Protein AF-A0A2I1HE39-F1 (afdb_monomer)

Mean predicted aligned error: 11.59 Å

Radius of gyration: 15.13 Å; Cα contacts (8 Å, |Δi|>4): 169; chains: 1; bounding box: 44×33×32 Å

pLDDT: mean 70.25, std 18.82, range [33.91, 95.12]

Secondary structure (DSSP, 8-state):
-PPP-EEEEEESSGGGHHHHHHHHHT-S---EEEEEE-S---HHHHHHHHHHHHTTTTT--EEEESS--SSSHHHH-TT--EEEE--TTS---SSS----------B--S-HHHHHHHHIIIIIS---

Solvent-accessible surface area (backbone atoms only — not comparable to full-atom values): 7943 Å² total; per-residue (Å²): 132,84,78,53,48,65,48,78,46,75,47,88,58,85,83,54,53,65,61,52,38,53,53,54,62,71,38,89,51,38,33,36,40,36,45,42,62,86,60,92,70,58,67,72,57,47,50,52,46,47,60,40,47,53,78,30,13,82,46,25,29,33,42,35,29,39,60,85,75,86,60,78,53,69,71,51,27,77,48,55,62,40,44,41,59,49,64,86,72,82,74,79,83,88,69,89,89,82,92,79,88,84,68,89,53,78,55,73,71,98,60,58,63,62,55,51,51,49,54,42,69,72,70,74,67,78,88,124

Nearest PDB structures (foldseek):
  6mzg-assembly1_B  TM=3.583E-01  e=8.469E+00  Sus scrofa

Sequence (128 aa):
MKSIKELEVVFERYNNCGIVNDLIKNQKNLFNVCLFDFYKRHEWLNNIIENSLIKHANTVQYFKTIKPPVINLLSSFVNLRVLELELNGLIENTSGSLIDISMKSILRNSNISELEELLIRCQYLNEL

Foldseek 3Di:
DDADQADADADPDDPCLVVLLVNLQPHPEHAHYAYHYPDPDDLVSLVSNLVSCLVRLDRHQHYEYQDDRQDPSQVSNPNHQWYFHNPPPPDPDPDDDDPDDDDRDRPRDDCVPVVVVVVVVVPPHPPD

Structure (mmCIF, N/CA/C/O backbone):
data_AF-A0A2I1HE39-F1
#
_entry.id   AF-A0A2I1HE39-F1
#
loop_
_atom_site.group_PDB
_atom_site.id
_atom_site.type_symbol
_atom_site.label_atom_id
_atom_site.label_alt_id
_atom_site.label_comp_id
_atom_site.label_asym_id
_atom_site.label_entity_id
_atom_site.label_seq_id
_atom_site.pdbx_PDB_ins_code
_atom_site.Cartn_x
_atom_site.Cartn_y
_atom_site.Cartn_z
_atom_site.occupancy
_atom_site.B_iso_or_equiv
_atom_site.auth_seq_id
_atom_site.auth_comp_id
_atom_site.auth_asym_id
_atom_site.auth_atom_id
_atom_site.pdbx_PDB_model_num
ATOM 1 N N . MET A 1 1 ? -20.648 9.109 -1.172 1.00 59.19 1 MET A N 1
ATOM 2 C CA . MET A 1 1 ? -19.919 8.035 -1.885 1.00 59.19 1 MET A CA 1
ATOM 3 C C . MET A 1 1 ? -19.828 6.830 -0.956 1.00 59.19 1 MET A C 1
ATOM 5 O O . MET A 1 1 ? -19.599 7.041 0.229 1.00 59.19 1 MET A O 1
ATOM 9 N N . LYS A 1 2 ? -20.083 5.600 -1.424 1.00 72.50 2 LYS A N 1
ATOM 10 C CA . LYS A 1 2 ? -19.869 4.405 -0.585 1.00 72.50 2 LYS A CA 1
ATOM 11 C C . LYS A 1 2 ? -18.366 4.246 -0.333 1.00 72.50 2 LYS A C 1
ATOM 13 O O . LYS A 1 2 ? -17.586 4.431 -1.260 1.00 72.50 2 LYS A O 1
ATOM 18 N N . SER A 1 3 ? -17.981 3.937 0.906 1.00 81.56 3 SER A N 1
ATOM 19 C CA . SER A 1 3 ? -16.577 3.681 1.249 1.00 81.56 3 SER A CA 1
ATOM 20 C C . SER A 1 3 ? -16.126 2.396 0.571 1.00 81.56 3 SER A C 1
ATOM 22 O O . SER A 1 3 ? -16.722 1.341 0.791 1.00 81.56 3 SER A O 1
ATOM 24 N N . ILE A 1 4 ? -15.062 2.493 -0.211 1.00 88.25 4 ILE A N 1
ATOM 25 C CA . ILE A 1 4 ? -14.350 1.345 -0.756 1.00 88.25 4 ILE A CA 1
ATOM 26 C C . ILE A 1 4 ? -13.394 0.870 0.334 1.00 88.25 4 ILE A C 1
ATOM 28 O O . ILE A 1 4 ? -12.677 1.677 0.916 1.00 88.25 4 ILE A O 1
ATOM 32 N N . LYS A 1 5 ? -13.438 -0.422 0.661 1.00 90.69 5 LYS A N 1
ATOM 33 C CA . LYS A 1 5 ? -12.536 -1.052 1.642 1.00 90.69 5 LYS A CA 1
ATOM 34 C C . LYS A 1 5 ? -11.428 -1.861 0.975 1.00 90.69 5 LYS A C 1
ATOM 36 O O . LYS A 1 5 ? -10.377 -2.071 1.578 1.00 90.69 5 LYS A O 1
ATOM 41 N N . GLU A 1 6 ? -11.690 -2.298 -0.249 1.00 94.00 6 GLU A N 1
ATOM 42 C CA . GLU A 1 6 ? -10.839 -3.163 -1.050 1.00 94.00 6 GLU A CA 1
ATOM 43 C C . GLU A 1 6 ? -10.648 -2.489 -2.399 1.00 94.00 6 GLU A C 1
ATOM 45 O O . GLU A 1 6 ? -11.624 -2.139 -3.064 1.00 94.00 6 GLU A O 1
ATOM 50 N N . LEU A 1 7 ? -9.396 -2.242 -2.756 1.00 93.00 7 LEU A N 1
ATOM 51 C CA . LEU A 1 7 ? -9.027 -1.524 -3.958 1.00 93.00 7 LEU A CA 1
ATOM 52 C C . LEU A 1 7 ? -8.105 -2.403 -4.793 1.00 93.00 7 LEU A C 1
ATOM 54 O O . LEU A 1 7 ? -6.971 -2.662 -4.404 1.00 93.00 7 LEU A O 1
ATOM 58 N N . GLU A 1 8 ? -8.583 -2.799 -5.963 1.00 92.62 8 GLU A N 1
ATOM 59 C CA . GLU A 1 8 ? -7.766 -3.421 -6.995 1.00 92.62 8 GLU A CA 1
ATOM 60 C C . GLU A 1 8 ? -7.648 -2.461 -8.172 1.00 92.62 8 GLU A C 1
ATOM 62 O O . GLU A 1 8 ? -8.650 -1.969 -8.694 1.00 92.62 8 GLU A O 1
ATOM 67 N N . VAL A 1 9 ? -6.412 -2.152 -8.557 1.00 88.00 9 VAL A N 1
ATOM 68 C CA . VAL A 1 9 ? -6.125 -1.238 -9.659 1.00 88.00 9 VAL A CA 1
ATOM 69 C C . VAL A 1 9 ? -5.219 -1.927 -10.652 1.00 88.00 9 VAL A C 1
ATOM 71 O O . VAL A 1 9 ? -4.101 -2.314 -10.317 1.00 88.00 9 VAL A O 1
ATOM 74 N N . VAL A 1 10 ? -5.689 -1.990 -11.894 1.00 85.19 10 VAL A N 1
ATOM 75 C CA . VAL A 1 10 ? -4.906 -2.431 -13.042 1.00 85.19 10 VAL A CA 1
ATOM 76 C C . VAL A 1 10 ? -4.581 -1.215 -13.905 1.00 85.19 10 VAL A C 1
ATOM 78 O O . VAL A 1 10 ? -5.463 -0.572 -14.476 1.00 85.19 10 VAL A O 1
ATOM 81 N N . PHE A 1 11 ? -3.302 -0.861 -13.972 1.00 78.00 11 PHE A N 1
ATOM 82 C CA . PHE A 1 11 ? -2.801 0.214 -14.816 1.00 78.00 11 PHE A CA 1
ATOM 83 C C . PHE A 1 11 ? -2.510 -0.326 -16.216 1.00 78.00 11 PHE A C 1
ATOM 85 O O . PHE A 1 11 ? -1.441 -0.868 -16.482 1.00 78.00 11 PHE A O 1
ATOM 92 N N . GLU A 1 12 ? -3.471 -0.142 -17.123 1.00 71.06 12 GLU A N 1
ATOM 93 C CA . GLU A 1 12 ? -3.298 -0.473 -18.544 1.00 71.06 12 GLU A CA 1
ATOM 94 C C . GLU A 1 12 ? -2.640 0.661 -19.352 1.00 71.06 12 GLU A C 1
ATOM 96 O O . GLU A 1 12 ? -2.101 0.422 -20.426 1.00 71.06 12 GLU A O 1
ATOM 101 N N . ARG A 1 13 ? -2.706 1.917 -18.878 1.00 66.06 13 ARG A N 1
ATOM 102 C CA . ARG A 1 13 ? -2.085 3.105 -19.505 1.00 66.06 13 ARG A CA 1
ATOM 103 C C . ARG A 1 13 ? -1.785 4.192 -18.466 1.00 66.06 13 ARG A C 1
ATOM 105 O O . ARG A 1 13 ? -2.438 4.264 -17.425 1.00 66.06 13 ARG A O 1
ATOM 112 N N . TYR A 1 14 ? -0.859 5.099 -18.792 1.00 60.72 14 TYR A N 1
ATOM 113 C CA . TYR A 1 14 ? -0.378 6.175 -17.905 1.00 60.72 14 TYR A CA 1
ATOM 114 C C . TYR A 1 14 ? -1.455 7.171 -17.425 1.00 60.72 14 TYR A C 1
ATOM 116 O O . TYR A 1 14 ? -1.283 7.803 -16.385 1.00 60.72 14 TYR A O 1
ATOM 124 N N . ASN A 1 15 ? -2.576 7.306 -18.137 1.00 63.03 15 ASN A N 1
ATOM 125 C CA . ASN A 1 15 ? -3.494 8.441 -17.962 1.00 63.03 15 ASN A CA 1
ATOM 126 C C . ASN A 1 15 ? -4.497 8.285 -16.806 1.00 63.03 15 ASN A C 1
ATOM 128 O O . ASN A 1 15 ? -5.178 9.243 -16.450 1.00 63.03 15 ASN A O 1
ATOM 132 N 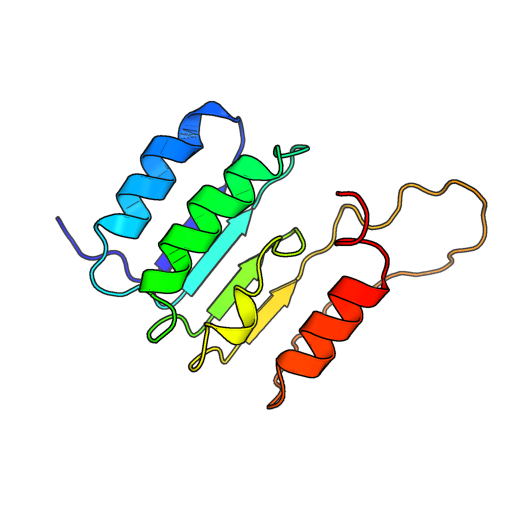N . ASN A 1 16 ? -4.585 7.103 -16.194 1.00 71.75 16 ASN A N 1
ATOM 133 C CA . ASN A 1 16 ? -5.592 6.826 -15.164 1.00 71.75 16 ASN A CA 1
ATOM 134 C C . ASN A 1 16 ? -5.092 7.119 -13.737 1.00 71.75 16 ASN A C 1
ATOM 136 O O . ASN A 1 16 ? -5.828 6.941 -12.767 1.00 71.75 16 ASN A O 1
ATOM 140 N N . CYS A 1 17 ? -3.851 7.588 -13.584 1.00 75.19 17 CYS A N 1
ATOM 141 C CA . CYS A 1 17 ? -3.221 7.788 -12.279 1.00 75.19 17 CYS A CA 1
ATOM 142 C C . CYS A 1 17 ? -3.876 8.886 -11.436 1.00 75.19 17 CYS A C 1
ATOM 144 O O . CYS A 1 17 ? -4.002 8.712 -10.227 1.00 75.19 17 CYS A O 1
ATOM 146 N N . GLY A 1 18 ? -4.343 9.974 -12.059 1.00 83.19 18 GLY A N 1
ATOM 147 C CA . GLY A 1 18 ? -5.040 11.055 -11.358 1.00 83.19 18 GLY A CA 1
ATOM 148 C C . GLY A 1 18 ? -6.326 10.559 -10.702 1.00 83.19 18 GLY A C 1
ATOM 149 O O . GLY A 1 18 ? -6.543 10.772 -9.514 1.00 83.19 18 GLY A O 1
ATOM 150 N N 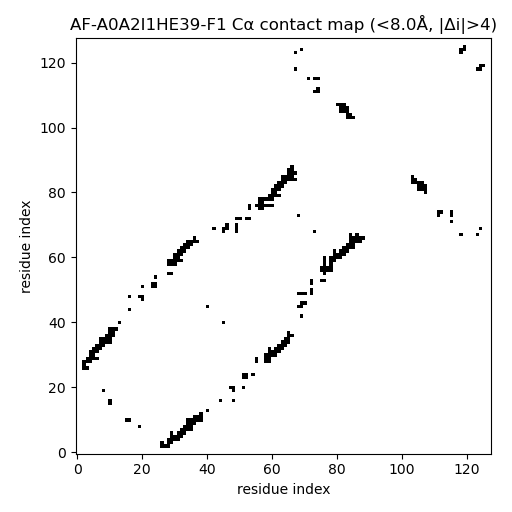. ILE A 1 19 ? -7.113 9.780 -11.446 1.00 87.25 19 ILE A N 1
ATOM 151 C CA . ILE A 1 19 ? -8.369 9.200 -10.961 1.00 87.25 19 ILE A CA 1
ATOM 152 C C . ILE A 1 19 ? -8.104 8.233 -9.804 1.00 87.25 19 ILE A C 1
ATOM 154 O O . ILE A 1 19 ? -8.779 8.304 -8.781 1.00 87.25 19 ILE A O 1
ATOM 158 N N . VAL A 1 20 ? -7.103 7.355 -9.931 1.00 88.25 20 VAL A N 1
ATOM 159 C CA . VAL A 1 20 ? -6.749 6.404 -8.863 1.00 88.25 20 VAL A CA 1
ATOM 160 C C . VAL A 1 20 ? -6.242 7.135 -7.619 1.00 88.25 20 VAL A C 1
ATOM 162 O O . VAL A 1 20 ? -6.652 6.816 -6.505 1.00 88.25 20 VAL A O 1
ATOM 165 N N . ASN A 1 21 ? -5.389 8.143 -7.795 1.00 89.94 21 ASN A N 1
ATOM 166 C CA . ASN A 1 21 ? -4.909 8.990 -6.710 1.00 89.94 21 ASN A CA 1
ATOM 167 C C . ASN A 1 21 ? -6.074 9.643 -5.952 1.00 89.94 21 ASN A C 1
ATOM 169 O O . ASN A 1 21 ? -6.124 9.598 -4.722 1.00 89.94 21 ASN A O 1
ATOM 173 N N . ASP A 1 22 ? -7.018 10.233 -6.678 1.00 90.62 22 ASP A N 1
ATOM 174 C CA . ASP A 1 22 ? -8.168 10.909 -6.083 1.00 90.62 22 ASP A CA 1
ATOM 175 C C . ASP A 1 22 ? -9.116 9.908 -5.422 1.00 90.62 22 ASP A C 1
ATOM 177 O O . ASP A 1 22 ? -9.647 10.177 -4.343 1.00 90.62 22 ASP A O 1
ATOM 181 N N . LEU A 1 23 ? -9.269 8.717 -6.001 1.00 90.81 23 LEU A N 1
ATOM 182 C CA . LEU A 1 23 ? -10.030 7.630 -5.401 1.00 90.81 23 LEU A CA 1
ATOM 183 C C . LEU A 1 23 ? -9.449 7.232 -4.041 1.00 90.81 23 LEU A C 1
ATOM 185 O O . LEU A 1 23 ? -10.202 7.176 -3.070 1.00 90.81 23 LEU A O 1
ATOM 189 N N . ILE A 1 24 ? -8.132 7.009 -3.965 1.00 92.44 24 ILE A N 1
ATOM 190 C CA . ILE A 1 24 ? -7.417 6.655 -2.729 1.00 92.44 24 ILE A CA 1
ATOM 191 C C . ILE A 1 24 ? -7.546 7.778 -1.698 1.00 92.44 24 ILE A C 1
ATOM 193 O O . ILE A 1 24 ? -7.913 7.521 -0.552 1.00 92.44 24 ILE A O 1
ATOM 197 N N . LYS A 1 25 ? -7.290 9.033 -2.091 1.00 91.56 25 LYS A N 1
ATOM 198 C CA . LYS A 1 25 ? -7.347 10.194 -1.185 1.00 91.56 25 LYS A CA 1
ATOM 199 C C . LYS A 1 25 ? -8.721 10.398 -0.554 1.00 91.56 25 LYS A C 1
ATOM 201 O O . LYS A 1 25 ? -8.794 10.852 0.582 1.00 91.56 25 LYS A O 1
ATOM 206 N N . ASN A 1 26 ? -9.786 10.084 -1.287 1.00 91.06 26 ASN A N 1
ATOM 207 C CA . ASN A 1 26 ? -11.159 10.281 -0.830 1.00 91.06 26 ASN A CA 1
ATOM 208 C C . ASN A 1 26 ? -11.731 9.085 -0.051 1.00 91.06 26 ASN A C 1
ATOM 210 O O . ASN A 1 26 ? -12.872 9.159 0.412 1.00 91.06 26 ASN A O 1
ATOM 214 N N . GLN A 1 27 ? -10.985 7.985 0.110 1.00 92.00 27 GLN A N 1
ATOM 215 C CA . GLN A 1 27 ? -11.416 6.904 0.996 1.00 92.00 27 GLN A CA 1
ATOM 216 C C . GLN A 1 27 ? -11.191 7.269 2.461 1.00 92.00 27 GLN A C 1
ATOM 218 O O . GLN A 1 27 ? -10.258 7.987 2.804 1.00 92.00 27 GLN A O 1
ATOM 223 N N . LYS A 1 28 ? -12.053 6.751 3.342 1.00 90.75 28 LYS A N 1
ATOM 224 C CA . LYS A 1 28 ? -11.877 6.900 4.793 1.00 90.75 28 LYS A CA 1
ATOM 225 C C . LYS A 1 28 ? -10.884 5.880 5.346 1.00 90.75 28 LYS A C 1
ATOM 227 O O . LYS A 1 28 ? -10.068 6.235 6.178 1.00 90.75 28 LYS A O 1
ATOM 232 N N . ASN A 1 29 ? -11.000 4.632 4.895 1.00 90.56 29 ASN A N 1
ATOM 233 C CA . ASN A 1 29 ? -10.134 3.520 5.270 1.00 90.56 29 ASN A CA 1
ATOM 234 C C . ASN A 1 29 ? -9.938 2.625 4.044 1.00 90.56 29 ASN A C 1
ATOM 236 O O . ASN A 1 29 ? -10.917 2.326 3.358 1.00 90.56 29 ASN A O 1
ATOM 240 N N . LEU A 1 30 ? -8.722 2.129 3.842 1.00 95.06 30 LEU A N 1
ATOM 241 C CA . LEU A 1 30 ? -8.418 1.048 2.904 1.00 95.06 30 LEU A CA 1
ATOM 242 C C . LEU A 1 30 ? -7.787 -0.111 3.670 1.00 95.06 30 LEU A C 1
ATOM 244 O O . LEU A 1 30 ? -6.878 0.109 4.465 1.00 95.06 30 LEU A O 1
ATOM 248 N N . PHE A 1 31 ? -8.283 -1.325 3.443 1.00 93.94 31 PHE A N 1
ATOM 249 C CA . PHE A 1 31 ? -7.808 -2.532 4.124 1.00 93.94 31 PHE A CA 1
ATOM 250 C C . PHE A 1 31 ? -7.009 -3.425 3.182 1.00 93.94 31 PHE A C 1
ATOM 252 O O . PHE A 1 31 ? -5.923 -3.872 3.546 1.00 93.94 31 PHE A O 1
ATOM 259 N N . ASN A 1 32 ? -7.528 -3.630 1.970 1.00 94.50 32 ASN A N 1
ATOM 260 C CA . ASN A 1 32 ? -6.916 -4.490 0.965 1.00 94.50 32 ASN A CA 1
ATOM 261 C C . ASN A 1 32 ? -6.583 -3.648 -0.261 1.00 94.50 32 ASN A C 1
ATOM 263 O O . ASN A 1 32 ? -7.466 -2.981 -0.805 1.00 94.50 32 ASN A O 1
ATOM 267 N N . VAL A 1 33 ? -5.320 -3.657 -0.674 1.00 92.69 33 VAL A N 1
ATOM 268 C CA . VAL A 1 33 ? -4.853 -2.876 -1.820 1.00 92.69 33 VAL A CA 1
ATOM 269 C C . VAL A 1 33 ? -4.025 -3.764 -2.740 1.00 92.69 33 VAL A C 1
ATOM 271 O O . VAL A 1 33 ? -3.003 -4.303 -2.327 1.00 92.69 33 VAL A O 1
ATOM 274 N N . CYS A 1 34 ? -4.451 -3.874 -3.995 1.00 90.94 34 CYS A N 1
ATOM 275 C CA . CYS A 1 34 ? -3.750 -4.579 -5.062 1.00 90.94 34 CYS A CA 1
ATOM 276 C C . CYS A 1 34 ? -3.396 -3.589 -6.174 1.00 90.94 34 CYS A C 1
ATOM 278 O O . CYS A 1 34 ? -4.286 -2.963 -6.755 1.00 90.94 34 CYS A O 1
ATOM 280 N N . LEU A 1 35 ? -2.106 -3.453 -6.480 1.00 86.81 35 LEU A N 1
ATOM 281 C CA . LEU A 1 35 ? -1.606 -2.609 -7.561 1.00 86.81 35 LEU A CA 1
ATOM 282 C C . LEU A 1 35 ? -0.945 -3.462 -8.644 1.00 86.81 35 LEU A C 1
ATOM 284 O O . LEU A 1 35 ? 0.138 -4.018 -8.453 1.00 86.81 35 LEU A O 1
ATOM 288 N N . PHE A 1 36 ? -1.581 -3.510 -9.808 1.00 81.75 36 PHE A N 1
ATOM 289 C CA . PHE A 1 36 ? -1.059 -4.169 -10.994 1.00 81.75 36 PHE A CA 1
ATOM 290 C C . PHE A 1 36 ? -0.629 -3.119 -12.012 1.00 81.75 36 PHE A C 1
ATOM 292 O O . PHE A 1 36 ? -1.460 -2.410 -12.573 1.00 81.75 36 PHE A O 1
ATOM 299 N N . ASP A 1 37 ? 0.673 -2.998 -12.243 1.00 76.62 37 ASP A N 1
ATOM 300 C CA . ASP A 1 37 ? 1.235 -2.141 -13.284 1.00 76.62 37 ASP A CA 1
ATOM 301 C C . ASP A 1 37 ? 2.170 -2.916 -14.212 1.00 76.62 37 ASP A C 1
ATOM 303 O O . ASP A 1 37 ? 3.300 -3.247 -13.849 1.00 76.62 37 ASP A O 1
ATOM 307 N N . PHE A 1 38 ? 1.692 -3.165 -15.426 1.00 72.19 38 PHE A N 1
ATOM 308 C CA . PHE A 1 38 ? 2.391 -3.974 -16.420 1.00 72.19 38 PHE A CA 1
ATOM 309 C C . PHE A 1 38 ? 3.322 -3.162 -17.339 1.00 72.19 38 PHE A C 1
ATOM 311 O O . PHE A 1 38 ? 4.004 -3.744 -18.178 1.00 72.19 38 PHE A O 1
ATOM 318 N N . TYR A 1 39 ? 3.393 -1.834 -17.197 1.00 68.06 39 TYR A N 1
ATOM 319 C CA . TYR A 1 39 ? 4.216 -0.961 -18.052 1.00 68.06 39 TYR A CA 1
ATOM 320 C C . TYR A 1 39 ? 5.434 -0.448 -17.306 1.00 68.06 39 TYR A C 1
ATOM 322 O O . TYR A 1 39 ? 5.405 -0.416 -16.090 1.00 68.06 39 TYR A O 1
ATOM 330 N N . LYS A 1 40 ? 6.495 0.040 -17.967 1.00 62.28 40 LYS A N 1
ATOM 331 C CA . LYS A 1 40 ? 7.530 0.846 -17.281 1.00 62.28 40 LYS A CA 1
ATOM 332 C C . LYS A 1 40 ? 6.892 2.147 -16.767 1.00 62.28 40 LYS A C 1
ATOM 334 O O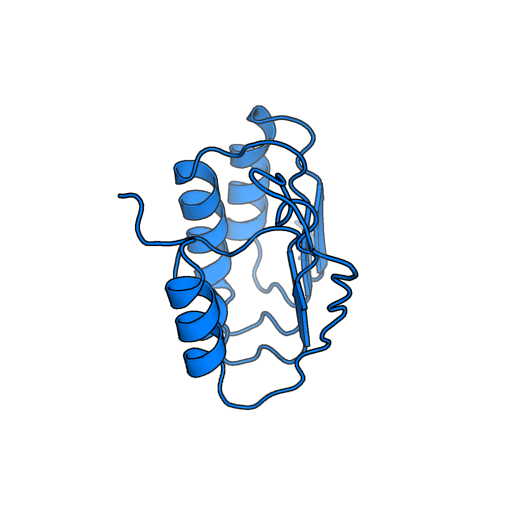 . LYS A 1 40 ? 6.895 3.165 -17.458 1.00 62.28 40 LYS A O 1
ATOM 339 N N . ARG A 1 41 ? 6.267 2.120 -15.584 1.00 61.09 41 ARG A N 1
ATOM 340 C CA . ARG A 1 41 ? 5.821 3.336 -14.903 1.00 61.09 41 ARG A CA 1
ATOM 341 C C . ARG A 1 41 ? 7.022 4.214 -14.618 1.00 61.09 41 ARG A C 1
ATOM 343 O O . ARG A 1 41 ? 8.041 3.747 -14.123 1.00 61.09 41 ARG A O 1
ATOM 350 N N . HIS A 1 42 ? 6.854 5.495 -14.909 1.00 63.03 42 HIS A N 1
ATOM 351 C CA . HIS A 1 42 ? 7.761 6.514 -14.425 1.00 63.03 42 HIS A CA 1
ATOM 352 C C . HIS A 1 42 ? 7.723 6.515 -12.894 1.00 63.03 42 HIS A C 1
ATOM 354 O O . HIS A 1 42 ? 6.644 6.507 -12.294 1.00 63.03 42 HIS A O 1
ATOM 360 N N . GLU A 1 43 ? 8.899 6.564 -12.287 1.00 65.19 43 GLU A N 1
ATOM 361 C CA . GLU A 1 43 ? 9.123 6.579 -10.841 1.00 65.19 43 GLU A CA 1
ATOM 362 C C . GLU A 1 43 ? 8.249 7.616 -10.111 1.00 65.19 43 GLU A C 1
ATOM 364 O O . GLU A 1 43 ? 7.634 7.325 -9.086 1.00 65.19 43 GLU A O 1
ATOM 369 N N . TRP A 1 44 ? 8.040 8.789 -10.722 1.00 65.75 44 TRP A N 1
ATOM 370 C CA . TRP A 1 44 ? 7.172 9.847 -10.187 1.00 65.75 44 TRP A CA 1
ATOM 371 C C . TRP A 1 44 ? 5.727 9.395 -9.877 1.00 65.75 44 TRP A C 1
ATOM 373 O O . TRP A 1 44 ? 5.071 9.936 -8.990 1.00 65.75 44 TRP A O 1
ATOM 383 N N . LEU A 1 45 ? 5.217 8.385 -10.586 1.00 64.56 45 LEU A N 1
ATOM 384 C CA . LEU A 1 45 ? 3.830 7.933 -10.531 1.00 64.56 45 LEU A CA 1
ATOM 385 C C . LEU A 1 45 ? 3.669 6.912 -9.405 1.00 64.56 45 LEU A C 1
ATOM 387 O O . LEU A 1 45 ? 2.633 6.896 -8.741 1.00 64.56 45 LEU A O 1
ATOM 391 N N . ASN A 1 46 ? 4.727 6.131 -9.144 1.00 71.06 46 ASN A N 1
ATOM 392 C CA . ASN A 1 46 ? 4.899 5.363 -7.908 1.00 71.06 46 ASN A CA 1
ATOM 393 C C . ASN A 1 46 ? 4.844 6.312 -6.721 1.00 71.06 46 ASN A C 1
ATOM 395 O O . ASN A 1 46 ? 3.933 6.178 -5.911 1.00 71.06 46 ASN A O 1
ATOM 399 N N . ASN A 1 47 ? 5.636 7.380 -6.731 1.00 79.69 47 ASN A N 1
ATOM 400 C CA . ASN A 1 47 ? 5.633 8.346 -5.634 1.00 79.69 47 ASN A CA 1
ATOM 401 C C . ASN A 1 47 ? 4.245 8.958 -5.375 1.00 79.69 47 ASN A C 1
ATOM 403 O O . ASN A 1 47 ? 3.833 9.063 -4.225 1.00 79.69 47 ASN A O 1
ATOM 407 N N . ILE A 1 48 ? 3.473 9.331 -6.403 1.00 85.50 48 ILE A N 1
ATOM 408 C CA . ILE A 1 48 ? 2.128 9.912 -6.201 1.00 85.50 48 ILE A CA 1
ATOM 409 C C . ILE A 1 48 ? 1.161 8.911 -5.552 1.00 85.50 48 ILE A C 1
ATOM 411 O O . ILE A 1 48 ? 0.462 9.258 -4.596 1.00 85.50 48 ILE A O 1
ATOM 415 N N . ILE A 1 49 ? 1.092 7.685 -6.077 1.00 88.19 49 ILE A N 1
ATOM 416 C CA . ILE A 1 49 ? 0.163 6.666 -5.571 1.00 88.19 49 ILE A CA 1
ATOM 417 C C . ILE A 1 49 ? 0.590 6.192 -4.181 1.00 88.19 49 ILE A C 1
ATOM 419 O O . ILE A 1 49 ? -0.246 6.123 -3.281 1.00 88.19 49 ILE A O 1
ATOM 423 N N . GLU A 1 50 ? 1.879 5.924 -3.986 1.00 87.31 50 GLU A N 1
ATOM 424 C CA . GLU A 1 50 ? 2.435 5.452 -2.719 1.00 87.31 50 GLU A CA 1
ATOM 425 C C . GLU A 1 50 ? 2.270 6.512 -1.617 1.00 87.31 50 GLU A C 1
ATOM 427 O O . GLU A 1 50 ? 1.752 6.197 -0.547 1.00 87.31 50 GLU A O 1
ATOM 432 N N . ASN A 1 51 ? 2.540 7.794 -1.896 1.00 89.38 51 ASN A N 1
ATOM 433 C CA . ASN A 1 51 ? 2.285 8.883 -0.939 1.00 89.38 51 ASN A CA 1
ATOM 434 C C . ASN A 1 51 ? 0.807 8.997 -0.540 1.00 89.38 51 ASN A C 1
ATOM 436 O O . ASN A 1 51 ? 0.476 9.329 0.601 1.00 89.38 51 ASN A O 1
ATOM 440 N N . SER A 1 52 ? -0.107 8.729 -1.471 1.00 92.12 52 SER A N 1
ATOM 441 C CA . SER A 1 52 ? -1.538 8.701 -1.165 1.00 92.12 52 SER A CA 1
ATOM 442 C C . SER A 1 52 ? -1.927 7.490 -0.321 1.00 92.12 52 SER A C 1
ATOM 444 O O . SER A 1 52 ? -2.793 7.618 0.546 1.00 92.12 52 SER A O 1
ATOM 446 N N . LEU A 1 53 ? -1.275 6.344 -0.520 1.00 92.12 53 LEU A N 1
ATOM 447 C CA . LEU A 1 53 ? -1.487 5.138 0.280 1.00 92.12 53 LEU A CA 1
ATOM 448 C C . LEU A 1 53 ? -0.947 5.259 1.708 1.00 92.12 53 LEU A C 1
ATOM 450 O O . LEU A 1 53 ? -1.573 4.712 2.612 1.00 92.12 53 LEU A O 1
ATOM 454 N N . ILE A 1 54 ? 0.118 6.035 1.947 1.00 90.69 54 ILE A N 1
ATOM 455 C CA . ILE A 1 54 ? 0.634 6.307 3.306 1.00 90.69 54 ILE A CA 1
ATOM 456 C C . ILE A 1 54 ? -0.457 6.875 4.228 1.00 90.69 54 ILE A C 1
ATOM 458 O O . ILE A 1 54 ? -0.488 6.593 5.423 1.00 90.69 54 ILE A O 1
ATOM 462 N N . LYS A 1 55 ? -1.424 7.630 3.693 1.00 92.06 55 LYS A N 1
ATOM 463 C CA . LYS A 1 55 ? -2.550 8.147 4.495 1.00 92.06 55 LYS A CA 1
ATOM 464 C C . LYS A 1 55 ? -3.425 7.043 5.095 1.00 92.06 55 LYS A C 1
ATOM 466 O O . LYS A 1 55 ? -4.115 7.278 6.082 1.00 92.06 55 LYS A O 1
ATOM 471 N N . HIS A 1 56 ? -3.375 5.850 4.512 1.00 93.56 56 HIS A N 1
ATOM 472 C CA . HIS A 1 56 ? -4.109 4.654 4.926 1.00 93.56 56 HIS A CA 1
ATOM 473 C C . HIS A 1 56 ? -3.216 3.644 5.644 1.00 93.56 56 HIS A C 1
ATOM 475 O O . HIS A 1 56 ? -3.620 2.506 5.870 1.00 93.56 56 HIS A O 1
ATOM 481 N N . ALA A 1 57 ? -2.005 4.040 6.026 1.00 89.12 57 ALA A N 1
ATOM 482 C CA . ALA A 1 57 ? -1.005 3.123 6.548 1.00 89.12 57 ALA A CA 1
ATOM 483 C C . ALA A 1 57 ? -1.422 2.411 7.848 1.00 89.12 57 ALA A C 1
ATOM 485 O O . ALA A 1 57 ? -1.081 1.253 8.077 1.00 89.12 57 ALA A O 1
ATOM 486 N N . ASN A 1 58 ? -2.261 3.066 8.653 1.00 92.12 58 ASN A N 1
ATOM 487 C CA . ASN A 1 58 ? -2.843 2.480 9.859 1.00 92.12 58 ASN A CA 1
ATOM 488 C C . ASN A 1 58 ? -4.022 1.534 9.582 1.00 92.12 58 ASN A C 1
ATOM 490 O O . ASN A 1 58 ? -4.534 0.924 10.516 1.00 92.12 58 ASN A O 1
ATOM 494 N N . THR A 1 59 ? -4.519 1.420 8.352 1.00 95.12 59 THR A N 1
ATOM 495 C CA . THR A 1 59 ? -5.688 0.579 8.044 1.00 95.12 59 THR A CA 1
ATOM 496 C C . THR A 1 59 ? -5.380 -0.544 7.073 1.00 95.12 59 THR A C 1
ATOM 498 O O . THR A 1 59 ? -6.049 -1.575 7.143 1.00 95.12 59 THR A O 1
ATOM 501 N N . VAL A 1 60 ? -4.382 -0.370 6.202 1.00 92.50 60 VAL A N 1
ATOM 502 C CA . VAL A 1 60 ? -3.972 -1.394 5.237 1.00 92.50 60 VAL A CA 1
ATOM 503 C C . VAL A 1 60 ? -3.465 -2.628 5.986 1.00 92.50 60 VAL A C 1
ATOM 505 O O . VAL A 1 60 ? -2.575 -2.545 6.827 1.00 92.50 60 VAL A O 1
ATOM 508 N N . GLN A 1 61 ? -4.067 -3.777 5.681 1.00 88.62 61 GLN A N 1
ATOM 509 C CA . GLN A 1 61 ? -3.746 -5.087 6.255 1.00 88.62 61 GLN A CA 1
ATOM 510 C C . GLN A 1 61 ? -3.265 -6.075 5.193 1.00 88.62 61 GLN A C 1
ATOM 512 O O . GLN A 1 61 ? -2.511 -6.993 5.512 1.00 88.62 61 GLN A O 1
ATOM 517 N N . TYR A 1 62 ? -3.684 -5.887 3.945 1.00 88.12 62 TYR A N 1
ATOM 518 C CA . TYR A 1 62 ? -3.250 -6.676 2.804 1.00 88.12 62 TYR A CA 1
ATOM 519 C C . TYR A 1 62 ? -2.743 -5.737 1.712 1.00 88.12 62 TYR A C 1
ATOM 521 O O . TYR A 1 62 ? -3.468 -4.834 1.283 1.00 88.12 62 TYR A O 1
ATOM 529 N N . PHE A 1 63 ? -1.521 -5.972 1.246 1.00 87.00 63 PHE A N 1
ATOM 530 C CA . PHE A 1 63 ? -0.945 -5.258 0.118 1.00 87.00 63 PHE A CA 1
ATOM 531 C C . PHE A 1 63 ? -0.379 -6.242 -0.900 1.00 87.00 63 PHE A C 1
ATOM 533 O O . PHE A 1 63 ? 0.436 -7.096 -0.554 1.00 87.00 63 PHE A O 1
ATOM 540 N N . LYS A 1 64 ? -0.793 -6.095 -2.159 1.00 86.31 64 LYS A N 1
ATOM 541 C CA . LYS A 1 64 ? -0.227 -6.813 -3.296 1.00 86.31 64 LYS A CA 1
ATOM 542 C C . LYS A 1 64 ? 0.296 -5.833 -4.334 1.00 86.31 64 LYS A C 1
ATOM 544 O O . LYS A 1 64 ? -0.400 -4.890 -4.708 1.00 86.31 64 LYS A O 1
ATOM 549 N N . THR A 1 65 ? 1.495 -6.084 -4.843 1.00 81.62 65 THR A N 1
ATOM 550 C CA . THR A 1 65 ? 2.066 -5.325 -5.960 1.00 81.62 65 THR A CA 1
ATOM 551 C C . THR A 1 65 ? 2.910 -6.225 -6.850 1.00 81.62 65 THR A C 1
ATOM 553 O O . THR A 1 65 ? 3.547 -7.163 -6.370 1.00 81.62 65 THR A O 1
ATOM 556 N N . ILE A 1 66 ? 2.932 -5.931 -8.152 1.00 75.50 66 ILE A N 1
ATOM 557 C CA . ILE A 1 66 ? 3.839 -6.604 -9.096 1.00 75.50 66 ILE A CA 1
ATOM 558 C C . ILE A 1 66 ? 5.195 -5.898 -9.253 1.00 75.50 66 ILE A C 1
ATOM 560 O O . ILE A 1 66 ? 6.051 -6.316 -10.032 1.00 75.50 66 ILE A O 1
ATOM 564 N N . LYS A 1 67 ? 5.399 -4.799 -8.519 1.00 73.12 67 LYS A N 1
ATOM 565 C CA . LYS A 1 67 ? 6.626 -4.002 -8.554 1.00 73.12 67 LYS A CA 1
ATOM 566 C C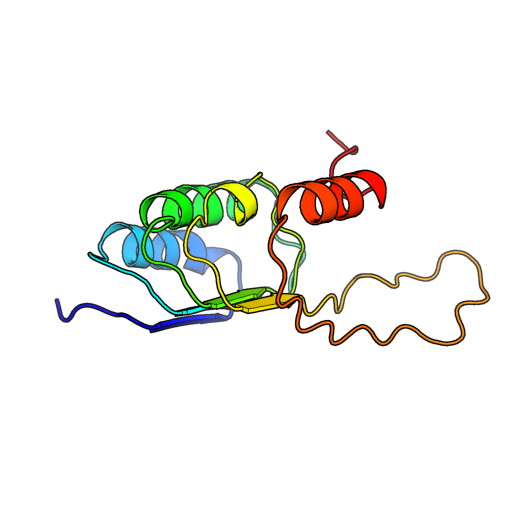 . LYS A 1 67 ? 7.105 -3.601 -7.167 1.00 73.12 67 LYS A C 1
ATOM 568 O O . LYS A 1 67 ? 6.257 -3.372 -6.300 1.00 73.12 67 LYS A O 1
ATOM 573 N N . PRO A 1 68 ? 8.429 -3.453 -6.976 1.00 68.69 68 PRO A N 1
ATOM 574 C CA . PRO A 1 68 ? 8.971 -2.881 -5.753 1.00 68.69 68 PRO A CA 1
ATOM 575 C C . PRO A 1 68 ? 8.392 -1.476 -5.516 1.00 68.69 68 PRO A C 1
ATOM 577 O O . PRO A 1 68 ? 8.334 -0.689 -6.468 1.00 68.69 68 PRO A O 1
ATOM 580 N N . PRO A 1 69 ? 7.955 -1.157 -4.287 1.00 70.81 69 PRO A N 1
ATOM 581 C CA . PRO A 1 69 ? 7.658 0.216 -3.895 1.00 70.81 69 PRO A CA 1
ATOM 582 C C . PRO A 1 69 ? 8.906 1.095 -4.026 1.00 70.81 69 PRO A C 1
ATOM 584 O O . PRO A 1 69 ? 10.011 0.622 -3.761 1.00 70.81 69 PRO A O 1
ATOM 587 N N . VAL A 1 70 ? 8.736 2.351 -4.439 1.00 65.94 70 VAL A N 1
ATOM 588 C CA . VAL A 1 70 ? 9.854 3.297 -4.624 1.00 65.94 70 VAL A CA 1
ATOM 589 C C . VAL A 1 70 ? 10.174 4.035 -3.325 1.00 65.94 70 VAL A C 1
ATOM 591 O O . VAL A 1 70 ? 11.330 4.321 -3.038 1.00 65.94 70 VAL A O 1
ATOM 594 N N . ILE A 1 71 ? 9.164 4.327 -2.508 1.00 65.31 71 ILE A N 1
ATOM 595 C CA . ILE A 1 71 ? 9.365 4.898 -1.172 1.00 65.31 71 ILE A CA 1
ATOM 596 C C . ILE A 1 71 ? 9.321 3.802 -0.100 1.00 65.31 71 ILE A C 1
ATOM 598 O O . ILE A 1 71 ? 8.877 2.682 -0.359 1.00 65.31 71 ILE A O 1
ATOM 602 N N . ASN A 1 72 ? 9.686 4.159 1.138 1.00 70.38 72 ASN A N 1
ATOM 603 C CA . ASN A 1 72 ? 9.517 3.357 2.364 1.00 70.38 72 ASN A CA 1
ATOM 604 C C . ASN A 1 72 ? 8.022 3.164 2.733 1.00 70.38 72 ASN A C 1
ATOM 606 O O . ASN A 1 72 ? 7.573 3.427 3.849 1.00 70.38 72 ASN A O 1
ATOM 610 N N . LEU A 1 73 ? 7.196 2.787 1.754 1.00 80.12 73 LEU A N 1
ATOM 611 C CA . LEU A 1 73 ? 5.760 2.601 1.897 1.00 80.12 73 LEU A CA 1
ATOM 612 C C . LEU A 1 73 ? 5.469 1.433 2.838 1.00 80.12 73 LEU A C 1
ATOM 614 O O . LEU A 1 73 ? 4.540 1.516 3.640 1.00 80.12 73 LEU A O 1
ATOM 618 N N . LEU A 1 74 ? 6.245 0.351 2.751 1.00 76.81 74 LEU A N 1
ATOM 619 C CA . LEU A 1 74 ? 5.972 -0.866 3.511 1.00 76.81 74 LEU A CA 1
ATOM 620 C C . LEU A 1 74 ? 6.164 -0.634 5.011 1.00 76.81 74 LEU A C 1
ATOM 622 O O . LEU A 1 74 ? 5.300 -1.033 5.788 1.00 76.81 74 LEU A O 1
ATOM 626 N N . SER A 1 75 ? 7.216 0.072 5.424 1.00 77.62 75 SER A N 1
ATOM 627 C CA . SER A 1 75 ? 7.456 0.443 6.825 1.00 77.62 75 SER A CA 1
ATOM 628 C C . SER A 1 75 ? 6.414 1.407 7.369 1.00 77.62 75 SER A C 1
ATOM 630 O O . SER A 1 75 ? 6.189 1.434 8.578 1.00 77.62 75 SER A O 1
ATOM 632 N N . SER A 1 76 ? 5.720 2.155 6.505 1.00 84.50 76 SER A N 1
ATOM 633 C CA . SER A 1 76 ? 4.576 2.950 6.950 1.00 84.50 76 SER A CA 1
ATOM 634 C C . SER A 1 76 ? 3.400 2.067 7.389 1.00 84.50 76 SER A C 1
ATOM 636 O O . SER A 1 76 ? 2.702 2.421 8.339 1.00 84.50 76 SER A O 1
ATOM 638 N N . PHE A 1 77 ? 3.179 0.911 6.748 1.00 85.06 77 PHE A N 1
ATOM 639 C CA . PHE A 1 77 ? 2.013 0.050 6.967 1.00 85.06 77 PHE A CA 1
ATOM 640 C C . PHE A 1 77 ? 2.103 -0.764 8.272 1.00 85.06 77 PHE A C 1
ATOM 642 O O . PHE A 1 77 ? 2.245 -1.985 8.266 1.00 85.06 77 PHE A O 1
ATOM 649 N N . VAL A 1 78 ? 1.944 -0.096 9.417 1.00 85.88 78 VAL A N 1
ATOM 650 C CA . VAL A 1 78 ? 2.066 -0.690 10.766 1.00 85.88 78 VAL A CA 1
ATOM 651 C C . VAL A 1 78 ? 1.100 -1.845 11.054 1.00 85.88 78 VAL A C 1
ATOM 653 O O . VAL A 1 78 ? 1.348 -2.644 11.953 1.00 85.88 78 VAL A O 1
ATOM 656 N N . ASN A 1 79 ? -0.007 -1.938 10.309 1.00 84.06 79 ASN A N 1
ATOM 657 C CA . ASN A 1 79 ? -1.022 -2.983 10.464 1.00 84.06 79 ASN A CA 1
ATOM 658 C C . ASN A 1 79 ? -1.002 -4.027 9.335 1.00 84.06 79 ASN A C 1
ATOM 660 O O . ASN A 1 79 ? -1.921 -4.850 9.256 1.00 84.06 79 ASN A O 1
ATOM 664 N N . LEU A 1 80 ? 0.032 -4.022 8.486 1.00 82.50 80 LEU A N 1
ATOM 665 C CA . LEU A 1 80 ? 0.181 -4.977 7.394 1.00 82.50 80 LEU A CA 1
ATOM 666 C C . LEU A 1 80 ? 0.320 -6.404 7.939 1.00 82.50 80 LEU A C 1
ATOM 668 O O . LEU A 1 80 ? 1.197 -6.706 8.744 1.00 82.50 80 LEU A O 1
ATOM 672 N N . ARG A 1 81 ? -0.559 -7.299 7.488 1.00 82.69 81 ARG A N 1
ATOM 673 C CA . ARG A 1 81 ? -0.571 -8.726 7.852 1.00 82.69 81 ARG A CA 1
ATOM 674 C C . ARG A 1 81 ? -0.133 -9.616 6.702 1.00 82.69 81 ARG A C 1
ATOM 676 O O . ARG A 1 81 ? 0.380 -10.708 6.935 1.00 82.69 81 ARG A O 1
ATOM 683 N N . VAL A 1 82 ? -0.400 -9.175 5.476 1.00 79.69 82 VAL A N 1
ATOM 684 C CA . VAL A 1 82 ? -0.103 -9.918 4.257 1.00 79.69 82 VAL A CA 1
ATOM 685 C C . VAL A 1 82 ? 0.511 -8.969 3.242 1.00 79.69 82 VAL A C 1
ATOM 687 O O . VAL A 1 82 ? -0.095 -7.963 2.875 1.00 79.69 82 VAL A O 1
ATOM 690 N N . LEU A 1 83 ? 1.705 -9.327 2.788 1.00 78.75 83 LEU A N 1
ATOM 691 C CA . LEU A 1 83 ? 2.385 -8.709 1.665 1.00 78.75 83 LEU A CA 1
ATOM 692 C C . LEU A 1 83 ? 2.550 -9.762 0.570 1.00 78.75 83 LEU A C 1
ATOM 694 O O . LEU A 1 83 ? 3.124 -10.823 0.818 1.00 78.75 83 LEU A O 1
ATOM 698 N N . GLU A 1 84 ? 2.059 -9.464 -0.628 1.00 79.62 84 GLU A N 1
ATOM 699 C CA . GLU A 1 84 ? 2.292 -10.262 -1.828 1.00 79.62 84 GLU A CA 1
ATOM 700 C C . GLU A 1 84 ? 3.077 -9.440 -2.851 1.00 79.62 84 GLU A C 1
ATOM 702 O O . GLU A 1 84 ? 2.612 -8.412 -3.345 1.00 79.62 84 GLU A O 1
ATOM 707 N N . LEU A 1 85 ? 4.279 -9.906 -3.179 1.00 74.38 85 LEU A N 1
ATOM 708 C CA . LEU A 1 85 ? 5.127 -9.309 -4.203 1.00 74.38 85 LEU A CA 1
ATOM 709 C C . LEU A 1 85 ? 5.191 -10.263 -5.392 1.00 74.38 85 LEU A C 1
ATOM 711 O O . LEU A 1 85 ? 5.666 -11.389 -5.264 1.00 74.38 85 LEU A O 1
ATOM 715 N N . GLU A 1 86 ? 4.705 -9.824 -6.546 1.00 70.62 86 GLU A N 1
ATOM 716 C CA . GLU A 1 86 ? 4.707 -10.615 -7.776 1.00 70.62 86 GLU A CA 1
ATOM 717 C C . GLU A 1 86 ? 5.658 -9.976 -8.794 1.00 70.62 86 GLU A C 1
ATOM 719 O O . GLU A 1 86 ? 5.289 -9.177 -9.645 1.00 70.62 86 GLU A O 1
ATOM 724 N N . LEU A 1 87 ? 6.941 -10.288 -8.658 1.00 64.56 87 LEU A N 1
ATOM 725 C CA . LEU A 1 87 ? 8.028 -9.581 -9.327 1.00 64.56 87 LEU A CA 1
ATOM 726 C C . LEU A 1 87 ? 8.260 -10.089 -10.765 1.00 64.56 87 LEU A C 1
ATOM 728 O O . LEU A 1 87 ? 9.321 -10.618 -11.093 1.00 64.56 87 LEU A O 1
ATOM 732 N N . ASN A 1 88 ? 7.276 -9.897 -11.647 1.00 53.59 88 ASN A N 1
ATOM 733 C CA . ASN A 1 88 ? 7.294 -10.395 -13.034 1.00 53.59 88 ASN A CA 1
ATOM 734 C C . ASN A 1 88 ? 8.281 -9.656 -13.976 1.00 53.59 88 ASN A C 1
ATOM 736 O O . ASN A 1 88 ? 8.293 -9.915 -15.175 1.00 53.59 88 ASN A O 1
ATOM 740 N N . GLY A 1 89 ? 9.123 -8.755 -13.455 1.00 46.38 89 GLY A N 1
ATOM 741 C CA . GLY A 1 89 ? 10.138 -8.003 -14.211 1.00 46.38 89 GLY A CA 1
ATOM 742 C C . GLY A 1 89 ? 11.582 -8.187 -13.727 1.00 46.38 89 GLY A C 1
ATOM 743 O O . GLY A 1 89 ? 12.462 -7.486 -14.209 1.00 46.38 89 GLY A O 1
ATOM 744 N N . LEU A 1 90 ? 11.841 -9.101 -12.782 1.00 46.53 90 LEU A N 1
ATOM 745 C CA . LEU A 1 90 ? 13.178 -9.342 -12.206 1.00 46.53 90 LEU A CA 1
ATOM 746 C C . LEU A 1 90 ? 14.176 -10.046 -13.147 1.00 46.53 90 LEU A C 1
ATOM 748 O O . LEU A 1 90 ? 15.311 -10.285 -12.742 1.00 46.53 90 LEU A O 1
ATOM 752 N N . ILE A 1 91 ? 13.786 -10.420 -14.370 1.00 45.03 91 ILE A N 1
ATOM 753 C CA . ILE A 1 91 ? 14.658 -11.172 -15.283 1.00 45.03 91 ILE A CA 1
ATOM 754 C C . ILE A 1 91 ? 14.641 -10.549 -16.685 1.00 45.03 91 ILE A C 1
ATOM 756 O O . ILE A 1 91 ? 13.989 -11.054 -17.594 1.00 45.03 91 ILE A O 1
ATOM 760 N N . GLU A 1 92 ? 15.420 -9.485 -16.889 1.00 43.97 92 GLU A N 1
ATOM 761 C CA . GLU A 1 92 ? 16.103 -9.286 -18.174 1.00 43.97 92 GLU A CA 1
ATOM 762 C C . GLU A 1 92 ? 17.507 -9.897 -18.034 1.00 43.97 92 GLU A C 1
ATOM 764 O O . GLU A 1 92 ? 18.394 -9.364 -17.372 1.00 43.97 92 GLU A O 1
ATOM 769 N N . ASN A 1 93 ? 17.673 -11.097 -18.591 1.00 39.12 93 ASN A N 1
ATOM 770 C CA . ASN A 1 93 ? 18.915 -11.866 -18.580 1.00 39.12 93 ASN A CA 1
ATOM 771 C C . ASN A 1 93 ? 19.967 -11.165 -19.455 1.00 39.12 93 ASN A C 1
ATOM 773 O O . ASN A 1 93 ? 19.853 -11.192 -20.679 1.00 39.12 93 ASN A O 1
ATOM 777 N N . THR A 1 94 ? 20.987 -10.546 -18.857 1.00 43.31 94 THR A N 1
ATOM 778 C CA . THR A 1 94 ? 22.108 -9.973 -19.625 1.00 43.31 94 THR A CA 1
ATOM 779 C C . THR A 1 94 ? 23.303 -10.913 -19.748 1.00 43.31 94 THR A C 1
ATOM 781 O O . THR A 1 94 ? 24.179 -10.667 -20.573 1.00 43.31 94 THR A O 1
ATOM 784 N N . SER A 1 95 ? 23.375 -12.007 -18.987 1.00 47.31 95 SER A N 1
ATOM 785 C CA . SER A 1 95 ? 24.445 -13.013 -19.064 1.00 47.31 95 SER A CA 1
ATOM 786 C C . SER A 1 95 ? 24.017 -14.253 -18.275 1.00 47.31 95 SER A C 1
ATOM 788 O O . SER A 1 95 ? 23.593 -14.128 -17.134 1.00 47.31 95 SER A O 1
ATOM 790 N N . GLY A 1 96 ? 24.085 -15.440 -18.877 1.00 46.88 96 GLY A N 1
ATOM 791 C CA . GLY A 1 96 ? 23.298 -16.603 -18.460 1.00 46.88 96 GLY A CA 1
ATOM 792 C C . GLY A 1 96 ? 23.568 -17.249 -17.090 1.00 46.88 96 GLY A C 1
ATOM 793 O O . GLY A 1 96 ? 24.440 -16.864 -16.318 1.00 46.88 96 GLY A O 1
ATOM 794 N N . SER A 1 97 ? 22.808 -18.332 -16.879 1.00 46.62 97 SER A N 1
ATOM 795 C CA . SER A 1 97 ? 22.704 -19.237 -15.716 1.00 46.62 97 SER A CA 1
ATOM 796 C C . SER A 1 97 ? 21.856 -18.763 -14.528 1.00 46.62 97 SER A C 1
ATOM 798 O O . SER A 1 97 ? 22.308 -18.681 -13.393 1.00 46.62 97 SER A O 1
ATOM 800 N N . LEU A 1 98 ? 20.560 -18.572 -14.780 1.00 35.28 98 LEU A N 1
ATOM 801 C CA . LEU A 1 98 ? 19.533 -18.566 -13.739 1.00 35.28 98 LEU A CA 1
ATOM 802 C C . LEU A 1 98 ? 18.528 -19.670 -14.070 1.00 35.28 98 LEU A C 1
ATOM 804 O O . LEU A 1 98 ? 17.808 -19.580 -15.060 1.00 35.28 98 LEU A O 1
ATOM 808 N N . ILE A 1 99 ? 18.591 -20.764 -13.308 1.00 40.00 99 ILE A N 1
ATOM 809 C CA . ILE A 1 99 ? 17.861 -22.010 -13.597 1.00 40.00 99 ILE A CA 1
ATOM 810 C C . ILE A 1 99 ? 16.494 -22.050 -12.901 1.00 40.00 99 ILE A C 1
ATOM 812 O O . ILE A 1 99 ? 15.638 -22.805 -13.342 1.00 40.00 99 ILE A O 1
ATOM 816 N N . ASP A 1 100 ? 16.231 -21.203 -11.900 1.00 33.91 100 ASP A N 1
ATOM 817 C CA . ASP A 1 100 ? 14.866 -21.020 -11.397 1.00 33.91 100 ASP A CA 1
ATOM 818 C C . ASP A 1 100 ? 14.733 -19.759 -10.526 1.00 33.91 100 ASP A C 1
ATOM 820 O O . ASP A 1 100 ? 15.544 -19.538 -9.624 1.00 33.91 100 ASP A O 1
ATOM 824 N N . ILE A 1 101 ? 13.697 -18.949 -10.762 1.00 38.41 101 ILE A N 1
ATOM 825 C CA . ILE A 1 101 ? 13.185 -17.981 -9.779 1.00 38.41 101 ILE A CA 1
ATOM 826 C C . ILE A 1 101 ? 11.703 -18.277 -9.598 1.00 38.41 101 ILE A C 1
ATOM 828 O O . ILE A 1 101 ? 10.861 -17.894 -10.405 1.00 38.41 101 ILE A O 1
ATOM 832 N N . SER A 1 102 ? 11.387 -18.900 -8.469 1.00 41.31 102 SER A N 1
ATOM 833 C CA . SER A 1 102 ? 10.055 -18.895 -7.882 1.00 41.31 102 SER A CA 1
ATOM 834 C C . SER A 1 102 ? 10.181 -18.332 -6.474 1.00 41.31 102 SER A C 1
ATOM 836 O O . SER A 1 102 ? 10.674 -19.013 -5.576 1.00 41.31 102 SER A O 1
ATOM 838 N N . MET A 1 103 ? 9.692 -17.112 -6.250 1.00 41.41 103 MET A N 1
ATOM 839 C CA . MET A 1 103 ? 9.369 -16.666 -4.896 1.00 41.41 103 MET A CA 1
ATOM 840 C C . MET A 1 103 ? 7.966 -16.076 -4.832 1.00 41.41 103 MET A C 1
ATOM 842 O O . MET A 1 103 ? 7.744 -14.875 -4.770 1.00 41.41 103 MET A O 1
ATOM 846 N N . LYS A 1 104 ? 7.009 -17.000 -4.742 1.00 41.72 104 LYS A N 1
ATOM 847 C CA . LYS A 1 104 ? 5.751 -16.814 -4.024 1.00 41.72 104 LYS A CA 1
ATOM 848 C C . LYS A 1 104 ? 6.061 -16.776 -2.520 1.00 41.72 104 LYS A C 1
ATOM 850 O O . LYS A 1 104 ? 5.805 -17.751 -1.816 1.00 41.72 104 LYS A O 1
ATOM 855 N N . SER A 1 105 ? 6.678 -15.705 -2.017 1.00 43.75 105 SER A N 1
ATOM 856 C CA . SER A 1 105 ? 6.835 -15.540 -0.569 1.00 43.75 105 SER A CA 1
ATOM 857 C C . SER A 1 105 ? 5.586 -14.851 -0.018 1.00 43.75 105 SER A C 1
ATOM 859 O O . SER A 1 105 ? 5.376 -13.652 -0.155 1.00 43.75 105 SER A O 1
ATOM 861 N N . ILE A 1 106 ? 4.709 -15.634 0.614 1.00 40.28 106 ILE A N 1
ATOM 862 C CA . ILE A 1 106 ? 3.780 -15.071 1.594 1.00 40.28 106 ILE A CA 1
ATOM 863 C C . ILE A 1 106 ? 4.652 -14.744 2.808 1.00 40.28 106 ILE A C 1
ATOM 865 O O . ILE A 1 106 ? 4.857 -15.591 3.679 1.00 40.28 106 ILE A O 1
ATOM 869 N N . LEU A 1 107 ? 5.233 -13.545 2.841 1.00 44.62 107 LEU A N 1
ATOM 870 C CA . LEU A 1 107 ? 5.974 -13.081 4.009 1.00 44.62 107 LEU A CA 1
ATOM 871 C C . LEU A 1 107 ? 4.960 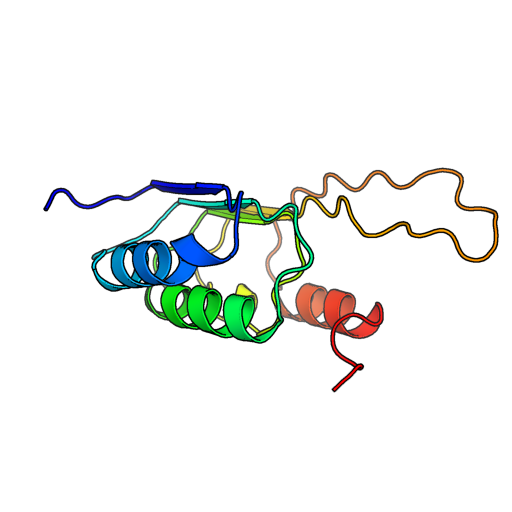-12.737 5.099 1.00 44.62 107 LEU A C 1
ATOM 873 O O . LEU A 1 107 ? 4.382 -11.656 5.132 1.00 44.62 107 LEU A O 1
ATOM 877 N N . ARG A 1 108 ? 4.721 -13.693 5.996 1.00 42.62 108 ARG A N 1
ATOM 878 C CA . ARG A 1 108 ? 4.100 -13.426 7.295 1.00 42.62 108 ARG A CA 1
ATOM 879 C C . ARG A 1 108 ? 5.234 -13.115 8.261 1.00 42.62 108 ARG A C 1
ATOM 881 O O . ARG A 1 108 ? 5.765 -14.048 8.856 1.00 42.62 108 ARG A O 1
ATOM 888 N N . ASN A 1 109 ? 5.696 -11.866 8.358 1.00 39.12 109 ASN A N 1
ATOM 889 C CA . ASN A 1 109 ? 6.768 -11.581 9.314 1.00 39.12 109 ASN A CA 1
ATOM 890 C C . ASN A 1 109 ? 6.796 -10.171 9.915 1.00 39.12 109 ASN A C 1
ATOM 892 O O . ASN A 1 109 ? 6.339 -9.191 9.341 1.00 39.12 109 ASN A O 1
ATOM 896 N N . SER A 1 110 ? 7.371 -10.164 11.112 1.00 42.94 110 SER A N 1
ATOM 897 C CA . SER A 1 110 ? 7.354 -9.214 12.223 1.00 42.94 110 SER A CA 1
ATOM 898 C C . SER A 1 110 ? 8.444 -8.135 12.161 1.00 42.94 110 SER A C 1
ATOM 900 O O . SER A 1 110 ? 8.599 -7.394 13.126 1.00 42.94 110 SER A O 1
ATOM 902 N N . ASN A 1 111 ? 9.210 -8.047 11.068 1.00 51.78 111 ASN A N 1
ATOM 903 C CA . ASN A 1 111 ? 10.288 -7.064 10.928 1.00 51.78 111 ASN A CA 1
ATOM 904 C C . ASN A 1 111 ? 10.423 -6.596 9.465 1.00 51.78 111 ASN A C 1
ATOM 906 O O . ASN A 1 111 ? 11.264 -7.066 8.704 1.00 51.78 111 ASN A O 1
ATOM 910 N N . ILE A 1 112 ? 9.523 -5.697 9.059 1.00 58.22 112 ILE A N 1
ATOM 911 C CA . ILE A 1 112 ? 9.389 -5.163 7.690 1.00 58.22 112 ILE A CA 1
ATOM 912 C C . ILE A 1 112 ? 10.672 -4.453 7.209 1.00 58.22 112 ILE A C 1
ATOM 914 O O . ILE A 1 112 ? 10.979 -4.480 6.020 1.00 58.22 112 ILE A O 1
ATOM 918 N N . SER A 1 113 ? 11.462 -3.889 8.125 1.00 55.09 113 SER A N 1
ATOM 919 C CA . SER A 1 113 ? 12.651 -3.087 7.814 1.00 55.09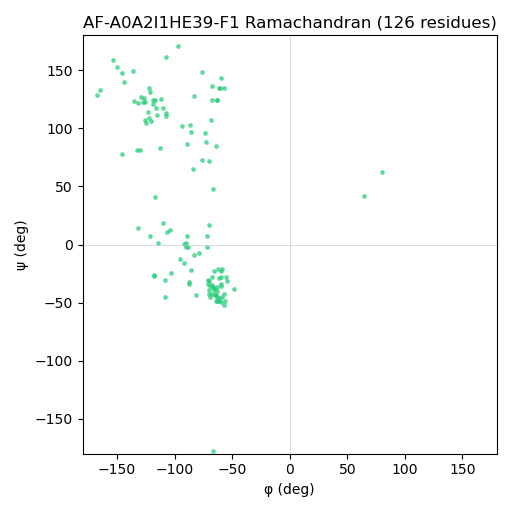 113 SER A CA 1
ATOM 920 C C . SER A 1 113 ? 13.792 -3.874 7.152 1.00 55.09 113 SER A C 1
ATOM 922 O O . SER A 1 113 ? 14.445 -3.358 6.252 1.00 55.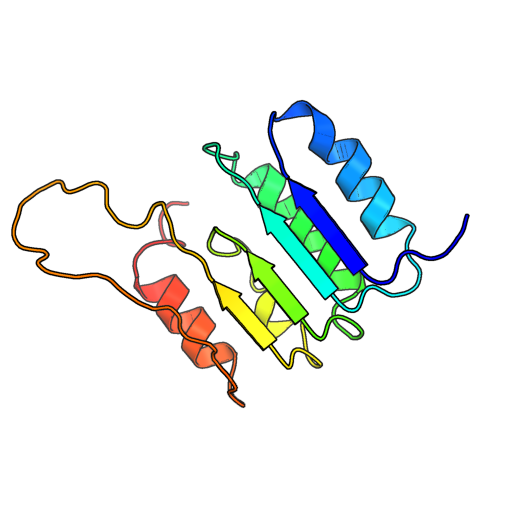09 113 SER A O 1
ATOM 924 N N . GLU A 1 114 ? 14.024 -5.131 7.545 1.00 52.28 114 GLU A N 1
ATOM 925 C CA . GLU A 1 114 ? 15.067 -5.976 6.929 1.00 52.28 114 GLU A CA 1
ATOM 926 C C . GLU A 1 114 ? 14.700 -6.377 5.492 1.00 52.28 114 GLU A C 1
ATOM 928 O O . GLU A 1 114 ? 15.570 -6.511 4.632 1.00 52.28 114 GLU A O 1
ATOM 933 N N . LEU A 1 115 ? 13.401 -6.532 5.211 1.00 59.16 115 LEU A N 1
ATOM 934 C CA . LEU A 1 115 ? 12.901 -6.790 3.863 1.00 59.16 115 LEU A CA 1
ATOM 935 C C . LEU A 1 115 ? 13.044 -5.554 2.971 1.00 59.16 115 LEU A C 1
ATOM 937 O O . LEU A 1 115 ? 13.451 -5.687 1.819 1.00 59.16 115 LEU A O 1
ATOM 941 N N . GLU A 1 116 ? 12.729 -4.367 3.496 1.00 58.84 116 GLU A N 1
ATOM 942 C CA . GLU A 1 116 ? 12.976 -3.109 2.784 1.00 58.84 116 GLU A CA 1
ATOM 943 C C . GLU A 1 116 ? 14.464 -2.950 2.462 1.00 58.84 116 GLU A C 1
ATOM 945 O O . GLU A 1 116 ? 14.815 -2.663 1.321 1.00 58.84 116 GLU A O 1
ATOM 950 N N . GLU A 1 117 ? 15.352 -3.230 3.419 1.00 60.50 117 GLU A N 1
ATOM 951 C CA . GLU A 1 117 ? 16.798 -3.172 3.198 1.00 60.50 117 GLU A CA 1
ATOM 952 C C . GLU A 1 117 ? 17.270 -4.184 2.143 1.00 60.50 117 GLU A C 1
ATOM 954 O O . GLU A 1 117 ? 18.150 -3.877 1.340 1.00 60.50 117 GLU A O 1
ATOM 959 N N . LEU A 1 118 ? 16.671 -5.376 2.090 1.00 56.06 118 LEU A N 1
ATOM 960 C CA . LEU A 1 118 ? 16.987 -6.387 1.081 1.00 56.06 118 LEU A CA 1
ATOM 961 C C . LEU A 1 118 ? 16.503 -5.974 -0.318 1.00 56.06 118 LEU A C 1
ATOM 963 O O . LEU A 1 118 ? 17.242 -6.139 -1.287 1.00 56.06 118 LEU A O 1
ATOM 967 N N . LEU A 1 119 ? 15.320 -5.356 -0.423 1.00 58.75 119 LEU A N 1
ATOM 968 C CA . LEU A 1 119 ? 14.823 -4.757 -1.669 1.00 58.75 119 LEU A CA 1
ATOM 969 C C . LEU A 1 119 ? 15.715 -3.592 -2.138 1.00 58.75 119 LEU A C 1
ATOM 971 O O . LEU A 1 119 ? 16.024 -3.505 -3.326 1.00 58.75 119 LEU A O 1
ATOM 975 N N . ILE A 1 120 ? 16.194 -2.755 -1.208 1.00 55.44 120 ILE A N 1
ATOM 976 C CA . ILE A 1 120 ? 17.162 -1.676 -1.472 1.00 55.44 120 ILE A CA 1
ATOM 977 C C . ILE A 1 120 ? 18.500 -2.256 -1.970 1.00 55.44 120 ILE A C 1
ATOM 979 O O . ILE A 1 120 ? 19.036 -1.813 -2.990 1.00 55.44 120 ILE A O 1
ATOM 983 N N . ARG A 1 121 ? 19.040 -3.271 -1.278 1.00 49.72 121 ARG A N 1
ATOM 984 C CA . ARG A 1 121 ? 20.346 -3.898 -1.569 1.00 49.72 121 ARG A CA 1
ATOM 985 C C . ARG A 1 121 ? 20.382 -4.665 -2.887 1.00 49.72 121 ARG 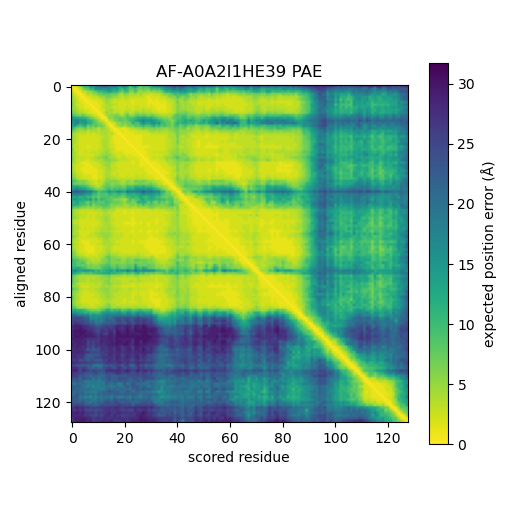A C 1
ATOM 987 O O . ARG A 1 121 ? 21.445 -4.735 -3.498 1.00 49.72 121 ARG A O 1
ATOM 994 N N . CYS A 1 122 ? 19.254 -5.190 -3.359 1.00 50.50 122 CYS A N 1
ATOM 995 C CA . CYS A 1 122 ? 19.142 -5.864 -4.657 1.00 50.50 122 CYS A CA 1
ATOM 996 C C . CYS A 1 122 ? 19.258 -4.924 -5.884 1.00 50.50 122 CYS A C 1
ATOM 998 O O . CYS A 1 122 ? 18.916 -5.349 -6.980 1.00 50.50 122 CYS A O 1
ATOM 1000 N N . GLN A 1 123 ? 19.779 -3.695 -5.728 1.00 49.47 123 GLN A N 1
ATOM 1001 C CA . GLN A 1 123 ? 19.975 -2.683 -6.783 1.00 49.47 123 GLN A CA 1
ATOM 1002 C C . GLN A 1 123 ? 18.681 -2.158 -7.431 1.00 49.47 123 GLN A C 1
ATOM 1004 O O . GLN A 1 123 ? 18.639 -1.932 -8.634 1.00 49.47 123 GLN A O 1
ATOM 1009 N N . TYR A 1 124 ? 17.634 -1.896 -6.642 1.00 53.50 124 TYR A N 1
ATOM 1010 C CA . TYR A 1 124 ? 16.403 -1.268 -7.158 1.00 53.50 124 TYR A CA 1
ATOM 1011 C C . TYR A 1 124 ? 16.112 0.137 -6.605 1.00 53.50 124 TYR A C 1
ATOM 1013 O O . TYR A 1 124 ? 15.116 0.734 -6.998 1.00 53.50 124 TYR A O 1
ATOM 1021 N N . LEU A 1 125 ? 16.983 0.693 -5.749 1.00 44.69 125 LEU A N 1
ATOM 1022 C CA . LEU A 1 125 ? 16.867 2.068 -5.221 1.00 44.69 125 LEU A CA 1
ATOM 1023 C C . LEU A 1 125 ? 18.172 2.889 -5.300 1.00 44.69 125 LEU A C 1
ATOM 1025 O O . LEU A 1 125 ? 18.271 3.940 -4.682 1.00 44.69 125 LEU A O 1
ATOM 1029 N N . ASN A 1 126 ? 19.172 2.431 -6.063 1.00 34.91 126 ASN A N 1
ATOM 1030 C CA . ASN A 1 126 ? 20.478 3.102 -6.189 1.00 34.91 126 ASN A CA 1
ATOM 1031 C C . ASN A 1 126 ? 20.730 3.746 -7.566 1.00 34.91 126 ASN A C 1
ATOM 1033 O O . ASN A 1 126 ? 21.879 4.033 -7.892 1.00 34.91 126 ASN A O 1
ATOM 1037 N N . GLU A 1 127 ? 19.694 3.993 -8.371 1.00 39.44 127 GLU A N 1
ATOM 1038 C CA . GLU A 1 127 ? 19.844 4.723 -9.642 1.00 39.44 127 GLU A CA 1
ATOM 1039 C C . GLU A 1 127 ? 19.071 6.050 -9.703 1.00 39.44 127 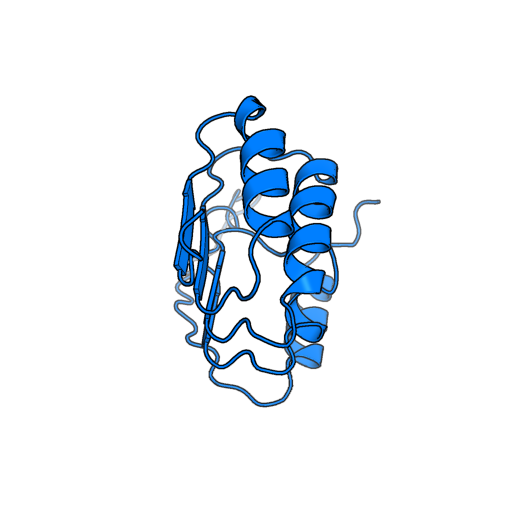GLU A C 1
ATOM 1041 O O . GLU A 1 127 ? 18.539 6.366 -10.763 1.00 39.44 127 GLU A O 1
ATOM 1046 N N . LEU A 1 128 ? 19.053 6.845 -8.617 1.00 37.22 128 LEU A N 1
ATOM 1047 C CA . LEU A 1 128 ? 19.043 8.326 -8.679 1.00 37.22 128 LEU A CA 1
ATOM 1048 C C . LEU A 1 128 ? 19.283 9.001 -7.319 1.00 37.22 128 LEU A C 1
ATOM 1050 O O . LEU A 1 128 ? 18.515 8.745 -6.368 1.00 37.22 128 LEU A O 1
#

Organism: NCBI:txid588596